Protein AF-A0A352CC64-F1 (afdb_monomer_lite)

Secondary structure (DSSP, 8-state):
----S---EEE-TTS-TT-GGGEEE-HHHHHHHHHTT----HHHHHHHHHTTSSPPPP---HHHHSPPHHHHHHHHHHHHHHHHHHHTT--

Foldseek 3Di:
DDDDDDDFWDADPVDDPPDPNRTGGNLVVVLVVVVVPDDDDLVVQVVCVVVVNHHRDDPDDVVVVPDPPVVVVVVVVVVVVVVVVVVVVVD

Structure (mmCIF, N/CA/C/O backbone):
data_AF-A0A352CC64-F1
#
_entry.id   AF-A0A352CC64-F1
#
loop_
_atom_site.group_PDB
_atom_site.id
_atom_site.type_symbol
_atom_site.label_atom_id
_atom_site.label_alt_id
_atom_site.label_comp_id
_atom_site.label_asym_id
_atom_site.label_entity_id
_atom_site.label_seq_id
_atom_site.p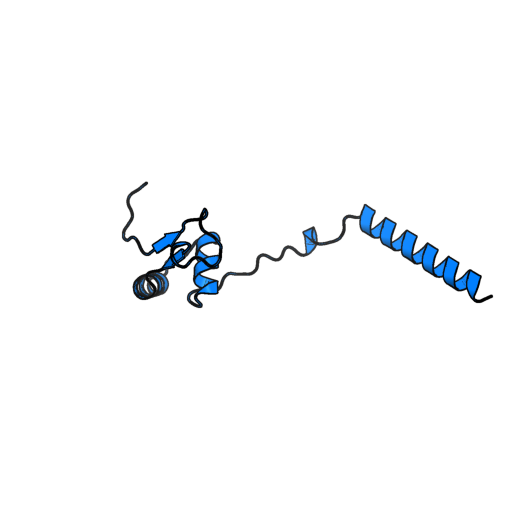dbx_PDB_ins_code
_atom_site.Cartn_x
_atom_site.Cartn_y
_atom_site.Cartn_z
_atom_site.occupancy
_atom_site.B_iso_or_equiv
_atom_site.auth_seq_id
_atom_site.auth_comp_id
_atom_site.auth_asym_id
_atom_site.auth_atom_id
_atom_site.pdbx_PDB_model_num
ATOM 1 N N . ASP A 1 1 ? 10.171 2.758 17.456 1.00 77.12 1 ASP A N 1
ATOM 2 C CA . ASP A 1 1 ? 8.887 3.142 16.847 1.00 77.12 1 ASP A CA 1
ATOM 3 C C . ASP A 1 1 ? 8.483 4.491 17.418 1.00 77.12 1 ASP A C 1
ATOM 5 O O . ASP A 1 1 ? 8.667 4.691 18.615 1.00 77.12 1 ASP A O 1
ATOM 9 N N . GLY A 1 2 ? 8.076 5.436 16.574 1.00 93.75 2 GLY A N 1
ATOM 10 C CA . GLY A 1 2 ? 7.719 6.793 17.006 1.00 93.75 2 GLY A CA 1
ATOM 11 C C . GLY A 1 2 ? 6.291 6.880 17.553 1.00 93.75 2 GLY A C 1
ATOM 12 O O . GLY A 1 2 ? 5.582 5.881 17.653 1.00 93.75 2 GLY A O 1
ATOM 13 N N . ARG A 1 3 ? 5.836 8.097 17.872 1.00 95.56 3 ARG A N 1
ATOM 14 C CA . ARG A 1 3 ? 4.429 8.336 18.223 1.00 95.56 3 ARG A CA 1
ATOM 15 C C . ARG A 1 3 ? 3.551 8.228 16.972 1.00 95.56 3 ARG A C 1
ATOM 17 O O . ARG A 1 3 ? 3.814 8.895 15.977 1.00 95.56 3 ARG A O 1
ATOM 24 N N . PHE A 1 4 ? 2.479 7.448 17.056 1.00 94.31 4 PHE A N 1
ATOM 25 C CA . PHE A 1 4 ? 1.432 7.350 16.037 1.00 94.31 4 PHE A CA 1
ATOM 26 C C . PHE A 1 4 ? 0.063 7.673 16.651 1.00 94.31 4 PHE A C 1
ATOM 28 O O . PHE A 1 4 ? -0.111 7.574 17.865 1.00 94.31 4 PHE A O 1
ATOM 35 N N . ILE A 1 5 ? -0.902 8.083 15.820 1.00 93.88 5 ILE A N 1
ATOM 36 C CA . ILE A 1 5 ? -2.271 8.393 16.270 1.00 93.88 5 ILE A CA 1
ATOM 37 C C . ILE A 1 5 ? -3.048 7.095 16.515 1.00 93.88 5 ILE A C 1
ATOM 39 O O . ILE A 1 5 ? -3.668 6.925 17.559 1.00 93.88 5 ILE A O 1
ATOM 43 N N . GLU A 1 6 ? -2.995 6.169 15.554 1.00 94.69 6 GLU A N 1
ATOM 44 C CA . GLU A 1 6 ? -3.762 4.926 15.590 1.00 94.69 6 GLU A CA 1
ATOM 45 C C . GLU A 1 6 ? -3.057 3.793 14.830 1.00 94.69 6 GLU A C 1
ATOM 47 O O . GLU A 1 6 ? -2.448 4.010 13.781 1.00 94.69 6 GLU A O 1
ATOM 52 N N . LYS A 1 7 ? -3.187 2.558 15.333 1.00 95.62 7 LYS A N 1
ATOM 53 C CA . LYS A 1 7 ? -2.787 1.344 14.614 1.00 95.62 7 LYS A CA 1
ATOM 54 C C . LYS A 1 7 ? -3.969 0.772 13.824 1.00 95.62 7 LYS A C 1
ATOM 56 O O . LYS A 1 7 ? -4.884 0.174 14.402 1.00 95.62 7 LYS A O 1
ATOM 61 N N . VAL A 1 8 ? -3.895 0.896 12.499 1.00 96.12 8 VAL A N 1
ATOM 62 C CA . VAL A 1 8 ? -4.949 0.481 11.551 1.00 96.12 8 VAL A CA 1
ATOM 63 C C . VAL A 1 8 ? -4.697 -0.872 10.871 1.00 96.12 8 VAL A C 1
ATOM 65 O O . VAL A 1 8 ? -5.513 -1.326 10.076 1.00 96.12 8 VAL A O 1
ATOM 68 N N . GLY A 1 9 ? -3.590 -1.549 11.186 1.00 95.25 9 GLY A N 1
ATOM 69 C CA . GLY A 1 9 ? -3.272 -2.842 10.585 1.00 95.25 9 GLY A CA 1
ATOM 70 C C . GLY A 1 9 ? -1.921 -3.416 10.999 1.00 95.25 9 GLY A C 1
ATOM 71 O O . GLY A 1 9 ? -1.267 -2.913 11.920 1.00 95.25 9 GLY A O 1
ATOM 72 N N . ALA A 1 10 ? -1.518 -4.485 10.316 1.00 95.88 10 ALA A N 1
ATOM 73 C CA . ALA A 1 10 ? -0.210 -5.118 10.438 1.00 95.88 10 ALA A CA 1
ATOM 74 C C . ALA A 1 10 ? 0.183 -5.816 9.126 1.00 95.88 10 ALA A C 1
ATOM 76 O O . ALA A 1 10 ? -0.678 -6.308 8.397 1.00 95.88 10 ALA A O 1
ATOM 77 N N . TYR A 1 11 ? 1.488 -5.882 8.854 1.00 96.00 11 TYR A N 1
ATOM 78 C CA . TYR A 1 11 ? 2.057 -6.643 7.744 1.00 96.00 11 TYR A CA 1
ATOM 79 C C . TYR A 1 11 ? 3.185 -7.537 8.260 1.00 96.00 11 TYR A C 1
ATOM 81 O O . TYR A 1 11 ? 4.146 -7.036 8.845 1.00 96.00 11 TYR A O 1
ATOM 89 N N . ASN A 1 12 ? 3.074 -8.845 8.029 1.00 96.25 12 ASN A N 1
ATOM 90 C CA . ASN A 1 12 ? 4.106 -9.826 8.339 1.00 96.25 12 ASN A CA 1
ATOM 91 C C . ASN A 1 12 ? 4.652 -10.441 7.033 1.00 96.25 12 ASN A C 1
ATOM 93 O O . ASN A 1 12 ? 4.014 -11.329 6.467 1.00 96.25 12 ASN A O 1
ATOM 97 N N . PRO A 1 13 ? 5.827 -10.002 6.543 1.00 95.38 13 PRO A N 1
ATOM 98 C CA . PRO A 1 13 ? 6.383 -10.465 5.272 1.00 95.38 13 PRO A CA 1
ATOM 99 C C . PRO A 1 13 ? 6.864 -11.922 5.283 1.00 95.38 13 PRO A C 1
ATOM 101 O O . PRO A 1 13 ? 7.070 -12.471 4.203 1.00 95.38 13 PRO A O 1
ATOM 104 N N . ILE A 1 14 ? 7.063 -12.525 6.462 1.00 97.25 14 ILE A N 1
ATOM 105 C CA . ILE A 1 14 ? 7.591 -13.893 6.610 1.00 97.25 14 ILE A CA 1
ATOM 106 C C . ILE A 1 14 ? 6.503 -14.934 6.314 1.00 97.25 14 ILE A C 1
ATOM 108 O O . ILE A 1 14 ? 6.806 -16.065 5.944 1.00 97.25 14 ILE A O 1
ATOM 112 N N . LEU A 1 15 ? 5.229 -14.555 6.441 1.00 96.56 15 LEU A N 1
ATOM 113 C CA . LEU A 1 15 ? 4.119 -15.450 6.144 1.00 96.56 15 LEU A CA 1
ATOM 114 C C . LEU A 1 15 ? 3.919 -15.613 4.622 1.00 96.56 15 LEU A C 1
ATOM 116 O O . LEU A 1 15 ? 4.140 -14.647 3.871 1.00 96.56 15 LEU A O 1
ATOM 120 N N . PRO A 1 16 ? 3.459 -16.800 4.172 1.00 96.12 16 PRO A N 1
ATOM 121 C CA . PRO A 1 16 ? 3.061 -17.048 2.786 1.00 96.12 16 PRO A CA 1
ATOM 122 C C . PRO A 1 16 ? 2.056 -16.017 2.269 1.00 96.12 16 PRO A C 1
ATOM 124 O O . PRO A 1 16 ? 1.316 -15.411 3.046 1.00 96.12 16 PRO A O 1
ATOM 127 N N . SER A 1 17 ? 2.031 -15.803 0.952 1.00 90.12 17 SER A N 1
ATOM 128 C CA . SER A 1 17 ? 1.233 -14.749 0.309 1.00 90.12 17 SER A CA 1
ATOM 129 C C . SER A 1 17 ? -0.268 -14.843 0.550 1.00 90.12 17 SER A C 1
ATOM 131 O O . SER A 1 17 ? -0.930 -13.813 0.616 1.00 90.12 17 SER A O 1
ATOM 133 N N . ASP A 1 18 ? -0.762 -16.061 0.680 1.00 91.69 18 ASP A N 1
ATOM 134 C CA . ASP A 1 18 ? -2.150 -16.460 0.888 1.00 91.69 18 ASP A CA 1
ATOM 135 C C . ASP A 1 18 ? -2.546 -16.511 2.372 1.00 91.69 18 ASP A C 1
ATOM 137 O O . ASP A 1 18 ? -3.724 -16.644 2.698 1.00 91.69 18 ASP A O 1
ATOM 141 N N . HIS A 1 19 ? -1.588 -16.364 3.292 1.00 96.00 19 HIS A N 1
ATOM 142 C CA . HIS A 1 19 ? -1.871 -16.472 4.715 1.00 96.00 19 HIS A CA 1
ATOM 143 C C . HIS A 1 19 ? -2.694 -15.262 5.213 1.00 96.00 19 HIS A C 1
ATOM 145 O O . HIS A 1 19 ? -2.253 -14.118 5.063 1.00 96.00 19 HIS A O 1
ATOM 151 N N . PRO A 1 20 ? -3.825 -15.464 5.920 1.00 91.75 20 PRO A N 1
ATOM 152 C CA . PRO A 1 20 ? -4.722 -14.374 6.329 1.00 91.75 20 PRO A CA 1
ATOM 153 C C . PRO A 1 20 ? -4.064 -13.386 7.304 1.00 91.75 20 PRO A C 1
ATOM 155 O O . PRO A 1 20 ? -4.288 -12.184 7.247 1.00 91.75 20 PRO A O 1
ATOM 158 N N . GLY A 1 21 ? -3.180 -13.876 8.176 1.00 94.69 21 GLY A N 1
ATOM 159 C CA . GLY A 1 21 ? -2.386 -13.040 9.084 1.00 94.69 21 GLY A CA 1
ATOM 160 C C . GLY A 1 21 ? -1.224 -12.285 8.427 1.00 94.69 21 GLY A C 1
ATOM 161 O O . GLY A 1 21 ? -0.529 -11.539 9.117 1.00 94.69 21 GLY A O 1
ATOM 162 N N . ARG A 1 22 ? -0.966 -12.475 7.123 1.00 96.06 22 ARG A N 1
ATOM 163 C CA . ARG A 1 22 ? 0.114 -11.763 6.424 1.00 96.06 22 ARG A CA 1
ATOM 164 C C . ARG A 1 22 ? -0.181 -10.272 6.351 1.00 96.06 22 ARG A C 1
ATOM 166 O O . ARG A 1 22 ? 0.719 -9.465 6.566 1.00 96.06 22 ARG A O 1
ATOM 173 N N . VAL A 1 23 ? -1.428 -9.916 6.054 1.00 96.25 23 VAL A N 1
ATOM 174 C CA . VAL A 1 23 ? -1.899 -8.536 5.935 1.00 96.25 23 VAL A CA 1
ATOM 175 C C . VAL A 1 23 ? -3.209 -8.424 6.703 1.00 96.25 23 VAL A C 1
ATOM 177 O O . VAL A 1 23 ? -4.212 -9.008 6.314 1.00 96.25 23 VAL A O 1
ATOM 180 N N . VAL A 1 24 ? -3.203 -7.650 7.785 1.00 95.81 24 VAL A N 1
ATOM 181 C CA . VAL A 1 24 ? -4.404 -7.359 8.577 1.00 95.81 24 VAL A CA 1
ATOM 182 C C . VAL A 1 24 ? -4.740 -5.886 8.408 1.00 95.81 24 VAL A C 1
ATOM 184 O O . VAL A 1 24 ? -3.903 -5.032 8.703 1.00 95.81 24 VAL A O 1
ATOM 187 N N . LEU A 1 25 ? -5.959 -5.589 7.955 1.00 96.25 25 LEU A N 1
ATOM 188 C CA . LEU A 1 25 ? -6.444 -4.233 7.689 1.00 96.25 25 LEU A CA 1
ATOM 189 C C . LEU A 1 25 ? -7.730 -3.970 8.478 1.00 96.25 25 LEU A C 1
ATOM 191 O O . LEU A 1 25 ? -8.693 -4.724 8.369 1.00 96.25 25 LEU A O 1
ATOM 195 N N . LYS A 1 26 ? -7.771 -2.878 9.246 1.00 96.62 26 LYS A N 1
ATOM 196 C CA . LYS A 1 26 ? -9.008 -2.366 9.853 1.00 96.62 26 LYS A CA 1
ATOM 197 C C . LYS A 1 26 ? -9.716 -1.461 8.849 1.00 96.62 26 LYS A C 1
ATOM 199 O O . LYS A 1 26 ? -9.474 -0.255 8.829 1.00 96.62 26 LYS A O 1
ATOM 204 N N . ILE A 1 27 ? -10.546 -2.060 7.998 1.00 95.62 27 ILE A N 1
ATOM 205 C CA . ILE A 1 27 ? -11.124 -1.415 6.809 1.00 95.62 27 ILE A CA 1
ATOM 206 C C . ILE A 1 27 ? -11.824 -0.091 7.143 1.00 95.62 27 ILE A C 1
ATOM 208 O O . ILE A 1 27 ? -11.484 0.929 6.551 1.00 95.62 27 ILE A O 1
ATOM 212 N N . GLU A 1 28 ? -12.722 -0.082 8.129 1.00 96.19 28 GLU A N 1
ATOM 213 C CA . GLU A 1 28 ? -13.509 1.110 8.487 1.00 96.19 28 GLU A CA 1
ATOM 214 C C . GLU A 1 28 ? -12.618 2.292 8.891 1.00 96.19 28 GLU A C 1
ATOM 216 O O . GLU A 1 28 ? -12.753 3.407 8.391 1.00 96.19 28 GLU A O 1
ATOM 221 N N . ARG A 1 29 ? -11.609 2.026 9.727 1.00 97.00 29 ARG A N 1
ATOM 222 C CA . ARG A 1 29 ? -10.660 3.048 10.186 1.00 97.00 29 ARG A CA 1
ATOM 223 C C . ARG A 1 29 ? -9.802 3.567 9.042 1.00 97.00 29 ARG A C 1
ATOM 225 O O . ARG A 1 29 ? -9.545 4.764 8.956 1.00 97.00 29 ARG A O 1
ATOM 232 N N . ILE A 1 30 ? -9.363 2.680 8.152 1.00 96.69 30 ILE A N 1
ATOM 233 C CA . ILE A 1 30 ? -8.597 3.068 6.966 1.00 96.69 30 ILE A CA 1
ATOM 234 C C . ILE A 1 30 ? -9.439 3.987 6.076 1.00 96.69 30 ILE A C 1
ATOM 236 O O . ILE A 1 30 ? -8.941 5.031 5.666 1.00 96.69 30 ILE A O 1
ATOM 240 N N . GLN A 1 31 ? -10.704 3.645 5.824 1.00 95.94 31 GLN A N 1
ATOM 241 C CA . GLN A 1 31 ? -11.620 4.467 5.030 1.00 95.94 31 GLN A CA 1
ATOM 242 C C . GLN A 1 31 ? -11.833 5.852 5.649 1.00 95.94 31 GLN A C 1
ATOM 244 O O . GLN A 1 31 ? -11.745 6.852 4.940 1.00 95.94 31 GLN A O 1
ATOM 249 N N . GLU A 1 32 ? -12.025 5.939 6.967 1.00 97.25 32 GLU A N 1
ATOM 250 C CA . GLU A 1 32 ? -12.119 7.228 7.661 1.00 97.25 32 GLU A CA 1
ATOM 251 C C . GLU A 1 32 ? -10.857 8.082 7.489 1.00 97.25 32 GLU A C 1
ATOM 253 O O . GLU A 1 32 ? -10.941 9.289 7.262 1.00 97.25 32 GLU A O 1
ATOM 258 N N . TRP A 1 33 ? -9.674 7.479 7.619 1.00 96.50 33 TRP A N 1
ATOM 259 C CA . TRP A 1 33 ? -8.412 8.202 7.466 1.00 96.50 33 TRP A CA 1
ATOM 260 C C . TRP A 1 33 ? -8.173 8.638 6.018 1.00 96.50 33 TRP A C 1
ATOM 262 O O . TRP A 1 33 ? -7.712 9.758 5.798 1.00 96.50 33 TRP A O 1
ATOM 272 N N . LEU A 1 34 ? -8.540 7.810 5.037 1.00 95.56 34 LEU A N 1
ATOM 273 C CA . LEU A 1 34 ? -8.519 8.185 3.622 1.00 95.56 34 LEU A CA 1
ATOM 274 C C . LEU A 1 34 ? -9.471 9.357 3.345 1.00 95.56 34 LEU A C 1
ATOM 276 O O . LEU A 1 34 ? -9.067 10.317 2.693 1.00 95.56 34 LEU A O 1
ATOM 280 N N . ALA A 1 35 ? -10.684 9.341 3.909 1.00 96.25 35 ALA A N 1
ATOM 281 C CA . ALA A 1 35 ? -11.645 10.441 3.792 1.00 96.25 35 ALA A CA 1
ATOM 282 C C . ALA A 1 35 ? -11.135 11.747 4.430 1.00 96.25 35 ALA A C 1
ATOM 284 O O . ALA A 1 35 ? -11.427 12.835 3.940 1.00 96.25 35 ALA A O 1
ATOM 285 N N . LYS A 1 36 ? -10.315 11.651 5.485 1.00 97.06 36 LYS A N 1
ATOM 286 C CA . LYS A 1 36 ? -9.614 12.789 6.112 1.00 97.06 36 LYS A CA 1
ATOM 287 C C . LYS A 1 36 ? -8.375 13.255 5.333 1.00 97.06 36 LYS A C 1
ATOM 289 O O . LYS A 1 36 ? -7.707 14.188 5.771 1.00 97.06 36 LYS A O 1
ATOM 294 N N . GLY A 1 37 ? -8.047 12.623 4.205 1.00 94.81 37 GLY A N 1
ATOM 295 C CA . GLY A 1 37 ? -6.934 13.011 3.338 1.00 94.81 37 GLY A CA 1
ATOM 296 C C . GLY A 1 37 ? -5.600 12.324 3.642 1.00 94.81 37 GLY A C 1
ATOM 297 O O . GLY A 1 37 ? -4.564 12.785 3.160 1.00 94.81 37 GLY A O 1
ATOM 298 N N . ALA A 1 38 ? -5.584 11.229 4.411 1.00 95.75 38 ALA A N 1
ATOM 299 C CA . ALA A 1 38 ? -4.362 10.456 4.620 1.00 95.75 38 ALA A CA 1
ATOM 300 C C . ALA A 1 38 ? -3.782 9.975 3.277 1.00 95.75 38 ALA A C 1
ATOM 302 O O . ALA A 1 38 ? -4.502 9.430 2.444 1.00 95.75 38 ALA A O 1
ATOM 303 N N . GLN A 1 39 ? -2.473 10.158 3.082 1.00 94.88 39 GLN A N 1
ATOM 304 C C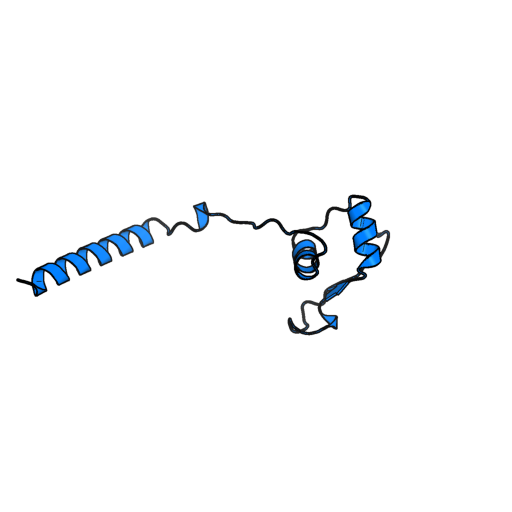A . GLN A 1 39 ? -1.745 9.723 1.886 1.00 94.88 39 GLN A CA 1
ATOM 305 C C . GLN A 1 39 ? -0.911 8.473 2.209 1.00 94.88 39 GLN A C 1
ATOM 307 O O . GLN A 1 39 ? 0.123 8.586 2.876 1.00 94.88 39 GLN A O 1
ATOM 312 N N . PRO A 1 40 ? -1.332 7.268 1.780 1.00 95.31 40 PRO A N 1
ATOM 313 C CA . PRO A 1 40 ? -0.571 6.050 2.023 1.00 95.31 40 PRO A CA 1
ATOM 314 C C . PRO A 1 40 ? 0.696 5.999 1.159 1.00 95.31 40 PRO A C 1
ATOM 316 O O . PRO A 1 40 ? 0.744 6.518 0.046 1.00 95.31 40 PRO A O 1
ATOM 319 N N . THR A 1 41 ? 1.729 5.317 1.649 1.00 94.50 41 THR A N 1
ATOM 320 C CA . THR A 1 41 ? 2.956 5.061 0.876 1.00 94.50 41 THR A CA 1
ATOM 321 C C . THR A 1 41 ? 2.741 3.958 -0.169 1.00 94.50 41 THR A C 1
ATOM 323 O O . THR A 1 41 ? 1.825 3.150 -0.028 1.00 94.50 41 THR A O 1
ATOM 326 N N . ASP A 1 42 ? 3.613 3.847 -1.186 1.00 92.69 42 ASP A N 1
ATOM 327 C CA . ASP A 1 42 ? 3.482 2.845 -2.273 1.00 92.69 42 ASP A CA 1
ATOM 328 C C . ASP A 1 42 ? 3.297 1.409 -1.757 1.00 92.69 42 ASP A C 1
ATOM 330 O O . ASP A 1 42 ? 2.454 0.661 -2.252 1.00 92.69 42 ASP A O 1
ATOM 334 N N . ARG A 1 43 ? 4.047 1.027 -0.715 1.00 92.69 43 ARG A N 1
ATOM 335 C CA . ARG A 1 43 ? 3.933 -0.308 -0.119 1.00 92.69 43 ARG A CA 1
ATOM 336 C C . ARG A 1 43 ? 2.551 -0.541 0.490 1.00 92.69 43 ARG A C 1
ATOM 338 O O . ARG A 1 43 ? 2.016 -1.631 0.333 1.00 92.69 43 ARG A O 1
ATOM 345 N N . VAL A 1 44 ? 1.988 0.456 1.171 1.00 94.44 44 VAL A N 1
ATOM 346 C CA . VAL A 1 44 ? 0.647 0.362 1.764 1.00 94.44 44 VAL A CA 1
ATOM 347 C C . VAL A 1 44 ? -0.416 0.381 0.669 1.00 94.44 44 VAL A C 1
ATOM 349 O O . VAL A 1 44 ? -1.333 -0.434 0.718 1.00 94.44 44 VAL A O 1
ATOM 352 N N . LEU A 1 45 ? -0.247 1.215 -0.363 1.00 95.56 45 LEU A N 1
ATOM 353 C CA . LEU A 1 45 ? -1.137 1.254 -1.525 1.00 95.56 45 LEU A CA 1
ATOM 354 C C . LEU A 1 45 ? -1.267 -0.111 -2.196 1.00 95.56 45 LEU A C 1
ATOM 356 O O . LEU A 1 45 ? -2.367 -0.461 -2.580 1.00 95.56 45 LEU A O 1
ATOM 360 N N . ARG A 1 46 ? -0.209 -0.930 -2.272 1.00 93.00 46 ARG A N 1
ATOM 361 C CA . ARG A 1 46 ? -0.330 -2.308 -2.792 1.00 93.00 46 ARG A CA 1
ATOM 362 C C . ARG A 1 46 ? -1.387 -3.130 -2.057 1.00 93.00 46 ARG A C 1
ATOM 364 O O . ARG A 1 46 ? -2.123 -3.870 -2.692 1.00 93.00 46 ARG A O 1
ATOM 371 N N . PHE A 1 47 ? -1.445 -3.024 -0.732 1.00 94.06 47 PHE A N 1
ATOM 372 C CA . PHE A 1 47 ? -2.411 -3.775 0.069 1.00 94.06 47 PHE A CA 1
ATOM 373 C C . PHE A 1 47 ? -3.811 -3.169 -0.018 1.00 94.06 47 PHE A C 1
ATOM 375 O O . PHE A 1 47 ? -4.789 -3.905 -0.077 1.00 94.06 47 PHE A O 1
ATOM 382 N N . LEU A 1 48 ? -3.903 -1.838 -0.051 1.00 95.31 48 LEU A N 1
ATOM 383 C CA . LEU A 1 48 ? -5.182 -1.140 -0.176 1.00 95.31 48 LEU A CA 1
ATOM 384 C C . LEU A 1 48 ? -5.816 -1.322 -1.559 1.00 95.31 48 LEU A C 1
ATOM 386 O O . LEU A 1 48 ? -7.030 -1.448 -1.639 1.00 95.31 48 LEU A O 1
ATOM 390 N N . ASP A 1 49 ? -5.011 -1.379 -2.615 1.00 94.31 49 ASP A N 1
ATOM 391 C CA . ASP A 1 49 ? -5.441 -1.611 -3.999 1.00 94.31 49 ASP A CA 1
ATOM 392 C C . ASP A 1 49 ? -5.998 -3.028 -4.166 1.00 94.31 49 ASP A C 1
ATOM 394 O O . ASP A 1 49 ? -7.105 -3.206 -4.663 1.00 94.31 49 ASP A O 1
ATOM 398 N N . LEU A 1 50 ? -5.305 -4.033 -3.612 1.00 91.50 50 LEU A N 1
ATOM 399 C CA . LEU A 1 50 ? -5.804 -5.413 -3.547 1.00 91.50 50 LEU A CA 1
ATOM 400 C C . LEU A 1 50 ? -7.107 -5.542 -2.741 1.00 91.50 50 LEU A C 1
ATOM 402 O O . LEU A 1 50 ? -7.922 -6.411 -3.035 1.00 91.50 50 LEU A O 1
ATOM 406 N N . ALA A 1 51 ? -7.303 -4.689 -1.733 1.00 91.62 51 ALA A N 1
ATOM 407 C CA . ALA A 1 51 ? -8.526 -4.631 -0.934 1.00 91.62 51 ALA A CA 1
ATOM 408 C C . ALA A 1 51 ? -9.624 -3.734 -1.548 1.00 91.62 51 ALA A C 1
ATOM 410 O O . ALA A 1 51 ? -10.690 -3.599 -0.951 1.00 91.62 51 ALA A O 1
ATOM 411 N N . GLY A 1 52 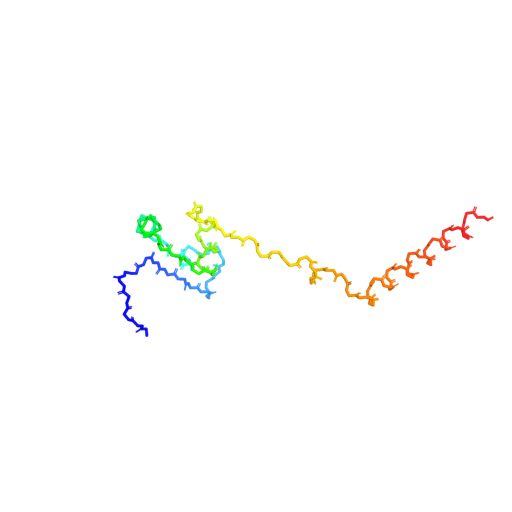? -9.373 -3.090 -2.696 1.00 92.69 52 GLY A N 1
ATOM 412 C CA . GLY A 1 52 ? -10.319 -2.180 -3.352 1.00 92.69 52 GLY A CA 1
ATOM 413 C C . GLY A 1 52 ? -10.552 -0.848 -2.624 1.00 92.69 52 GLY A C 1
ATOM 414 O O . GLY A 1 52 ? -11.548 -0.179 -2.880 1.00 92.69 52 GLY A O 1
ATOM 415 N N . LEU A 1 53 ? -9.664 -0.456 -1.704 1.00 91.75 53 LEU A N 1
ATOM 416 C CA . LEU A 1 53 ? -9.808 0.741 -0.863 1.00 91.75 53 LEU A CA 1
ATOM 417 C C . LEU A 1 53 ? -9.118 1.985 -1.432 1.00 91.75 53 LEU A C 1
ATOM 419 O O . LEU A 1 53 ? -9.560 3.100 -1.166 1.00 91.75 53 LEU A O 1
ATOM 423 N N . ALA A 1 54 ? -8.017 1.821 -2.168 1.00 91.56 54 ALA A N 1
ATOM 424 C CA . ALA A 1 54 ? -7.286 2.935 -2.769 1.00 91.56 54 ALA A CA 1
ATOM 425 C C . ALA A 1 54 ? -6.504 2.477 -4.000 1.00 91.56 54 ALA A C 1
ATOM 427 O O . ALA A 1 54 ? -5.839 1.450 -3.954 1.00 91.56 54 ALA A O 1
ATOM 428 N N . THR A 1 55 ? -6.525 3.270 -5.071 1.00 89.19 55 THR A N 1
ATOM 429 C CA . THR A 1 55 ? -5.839 2.920 -6.319 1.00 89.19 55 THR A CA 1
ATOM 430 C C . THR A 1 55 ? -4.342 3.173 -6.228 1.00 89.19 55 THR A C 1
ATOM 432 O O . THR A 1 55 ? -3.892 4.291 -5.946 1.00 89.19 55 THR A O 1
ATOM 435 N N . ARG A 1 56 ? -3.547 2.158 -6.560 1.00 89.12 56 ARG A N 1
ATOM 436 C CA . ARG A 1 56 ? -2.108 2.327 -6.757 1.00 89.12 56 ARG A CA 1
ATOM 437 C C . ARG A 1 56 ? -1.829 2.777 -8.189 1.00 89.12 56 ARG A C 1
ATOM 439 O O . ARG A 1 56 ? -2.175 2.094 -9.148 1.00 89.12 56 ARG A O 1
ATOM 446 N N . LYS A 1 57 ? -1.137 3.907 -8.359 1.00 83.25 57 LYS A N 1
ATOM 447 C CA . LYS A 1 57 ? -0.666 4.317 -9.689 1.00 83.25 57 LYS A CA 1
ATOM 448 C C . LYS A 1 57 ? 0.364 3.311 -10.205 1.00 83.25 57 LYS A C 1
ATOM 450 O O . LYS A 1 57 ? 1.334 2.994 -9.516 1.00 83.25 57 LYS A O 1
ATOM 455 N N . ALA A 1 58 ? 0.167 2.824 -11.426 1.00 77.19 58 ALA A N 1
ATOM 456 C CA . ALA A 1 58 ? 1.142 1.968 -12.080 1.00 77.19 58 ALA A CA 1
ATOM 457 C C . ALA A 1 58 ? 2.421 2.769 -12.362 1.00 77.19 58 ALA A C 1
ATOM 459 O O . ALA A 1 58 ? 2.407 3.760 -13.090 1.00 77.19 58 ALA A O 1
ATOM 460 N N . HIS A 1 59 ? 3.542 2.329 -11.796 1.00 69.12 59 HIS A N 1
ATOM 461 C CA . HIS A 1 59 ? 4.853 2.836 -12.178 1.00 69.12 59 HIS A CA 1
ATOM 462 C C . HIS A 1 59 ? 5.315 2.073 -13.422 1.00 69.12 59 HIS A C 1
ATOM 464 O O . HIS A 1 59 ? 5.927 1.014 -13.311 1.00 69.12 59 HIS A O 1
ATOM 470 N N . ASN A 1 60 ? 4.981 2.592 -14.603 1.00 74.50 60 ASN A N 1
ATOM 471 C CA . ASN A 1 60 ? 5.535 2.111 -15.866 1.00 74.50 60 ASN A CA 1
ATOM 472 C C . ASN A 1 60 ? 6.703 3.017 -16.275 1.00 74.50 60 ASN A C 1
ATOM 474 O O . ASN A 1 60 ? 6.521 4.229 -16.377 1.00 74.50 60 ASN A O 1
ATOM 478 N N . ASN A 1 61 ? 7.887 2.444 -16.507 1.00 71.94 61 ASN A N 1
ATOM 479 C CA . ASN A 1 61 ? 9.014 3.165 -17.097 1.00 71.94 61 ASN A CA 1
ATOM 480 C C . ASN A 1 61 ? 9.326 2.595 -18.493 1.00 71.94 61 ASN A C 1
ATOM 482 O O . ASN A 1 61 ? 10.199 1.728 -18.613 1.00 71.94 61 ASN A O 1
ATOM 486 N N . PRO A 1 62 ? 8.617 3.057 -19.537 1.00 72.38 62 PRO A N 1
ATOM 487 C CA . PRO A 1 62 ? 8.746 2.511 -20.885 1.00 72.38 62 PRO A CA 1
ATOM 488 C C . PRO A 1 62 ? 10.148 2.712 -21.480 1.00 72.38 62 PRO A C 1
ATOM 490 O O . PRO A 1 62 ? 10.615 1.864 -22.233 1.00 72.38 62 PRO A O 1
ATOM 493 N N . GLU A 1 63 ? 10.868 3.769 -21.094 1.00 69.00 63 GLU A N 1
ATOM 494 C CA . GLU A 1 63 ? 12.209 4.051 -21.623 1.00 69.00 63 GLU A CA 1
ATOM 495 C C . GLU A 1 63 ? 13.265 3.054 -21.131 1.00 69.00 63 GLU A C 1
ATOM 497 O O . GLU A 1 63 ? 14.145 2.655 -21.889 1.00 69.00 63 GLU A O 1
ATOM 502 N N . LYS A 1 64 ? 13.163 2.586 -19.878 1.00 63.16 64 LYS A N 1
ATOM 503 C CA . LYS A 1 64 ? 14.046 1.525 -19.353 1.00 63.16 64 LYS A CA 1
ATOM 504 C C . LYS A 1 64 ? 13.625 0.117 -19.772 1.00 63.16 64 LYS A C 1
ATOM 506 O O . LYS A 1 64 ? 14.421 -0.806 -19.628 1.00 63.16 64 LYS A O 1
ATOM 511 N N . ALA A 1 65 ? 12.395 -0.050 -20.255 1.00 68.62 65 ALA A N 1
ATOM 512 C CA . ALA A 1 65 ? 11.912 -1.311 -20.809 1.00 68.62 65 ALA A CA 1
ATOM 513 C C . ALA A 1 65 ? 12.384 -1.533 -22.257 1.00 68.62 65 ALA A C 1
ATOM 515 O O . ALA A 1 65 ? 12.316 -2.658 -22.753 1.00 68.62 65 ALA A O 1
ATOM 516 N N . ALA A 1 66 ? 12.881 -0.487 -22.931 1.00 74.50 66 ALA A N 1
ATOM 517 C CA . ALA A 1 66 ? 13.457 -0.620 -24.259 1.00 74.50 66 ALA A CA 1
ATOM 518 C C . ALA A 1 66 ? 14.682 -1.562 -24.220 1.00 74.50 66 ALA A C 1
ATOM 520 O O . ALA A 1 66 ? 15.564 -1.389 -23.371 1.00 74.50 66 ALA A O 1
ATOM 521 N N . PRO A 1 67 ? 14.776 -2.549 -25.135 1.00 72.56 67 PRO A N 1
ATOM 522 C CA . PRO A 1 67 ? 15.959 -3.387 -25.238 1.00 72.56 67 PRO A CA 1
ATOM 523 C C . PRO A 1 67 ? 17.181 -2.500 -25.469 1.00 72.56 67 PRO A C 1
ATOM 525 O O . PRO A 1 67 ? 17.197 -1.670 -26.379 1.00 72.56 67 PRO A O 1
ATOM 528 N N . GLY A 1 68 ? 18.221 -2.681 -24.652 1.00 78.50 68 GLY A N 1
ATOM 529 C CA . GLY A 1 68 ? 19.470 -1.950 -24.836 1.00 78.50 68 GLY A CA 1
ATOM 530 C C . GLY A 1 68 ? 20.006 -2.126 -26.261 1.00 78.50 68 GLY A C 1
ATOM 531 O O . GLY A 1 68 ? 19.819 -3.178 -26.876 1.00 78.50 68 GLY A O 1
ATOM 532 N N . LYS A 1 69 ? 20.712 -1.113 -26.778 1.00 76.69 69 LYS A N 1
ATOM 533 C CA . LYS A 1 69 ? 21.171 -1.026 -28.179 1.00 76.69 69 LYS A CA 1
ATOM 534 C C . LYS A 1 69 ? 21.803 -2.329 -28.705 1.00 76.69 69 LYS A C 1
ATOM 536 O O . LYS A 1 69 ? 21.424 -2.812 -29.762 1.00 76.69 69 LYS A O 1
ATOM 541 N N . LYS A 1 70 ? 22.643 -2.990 -27.893 1.00 73.69 70 LYS A N 1
ATOM 542 C CA . LYS A 1 70 ? 23.260 -4.293 -28.228 1.00 73.69 70 LYS A CA 1
ATOM 543 C C . LYS A 1 70 ? 22.258 -5.426 -28.485 1.00 73.69 70 LYS A C 1
ATOM 545 O O . LYS A 1 70 ? 22.514 -6.288 -29.320 1.00 73.69 70 LYS A O 1
ATOM 550 N N . MET A 1 71 ? 21.158 -5.478 -27.739 1.00 76.81 71 MET A N 1
ATOM 551 C CA . MET A 1 71 ? 20.141 -6.517 -27.900 1.00 76.81 71 MET A CA 1
ATOM 552 C C . MET A 1 71 ? 19.281 -6.249 -29.140 1.00 76.81 71 MET A C 1
ATOM 554 O O . MET A 1 71 ? 18.950 -7.189 -29.858 1.00 76.81 71 MET A O 1
ATOM 558 N N . ALA A 1 72 ? 18.995 -4.976 -29.428 1.00 82.44 72 ALA A N 1
ATOM 559 C CA . ALA A 1 72 ? 18.310 -4.561 -30.648 1.00 82.44 72 ALA A CA 1
ATOM 560 C C . ALA A 1 72 ? 19.141 -4.862 -31.911 1.00 82.44 72 ALA A C 1
ATOM 562 O O . ALA A 1 72 ? 18.604 -5.422 -32.864 1.0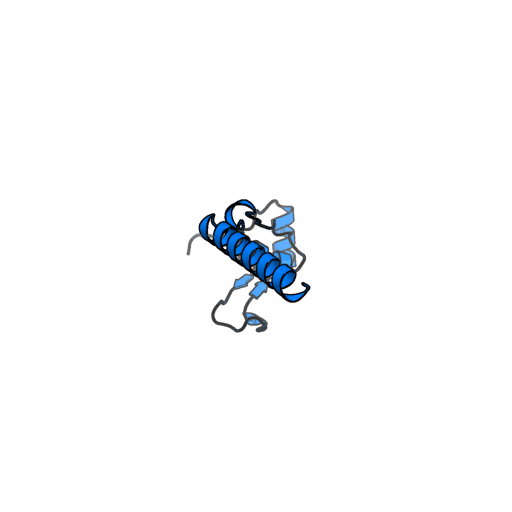0 82.44 72 ALA A O 1
ATOM 563 N N . ASP A 1 73 ? 20.446 -4.571 -31.904 1.00 80.19 73 ASP A N 1
ATOM 564 C CA . ASP A 1 73 ? 21.352 -4.901 -33.016 1.00 80.19 73 ASP A CA 1
ATOM 565 C C . ASP A 1 73 ? 21.455 -6.416 -33.240 1.00 80.19 73 ASP A C 1
ATOM 567 O O . ASP A 1 73 ? 21.294 -6.891 -34.362 1.00 80.19 73 ASP A O 1
ATOM 571 N N . ARG A 1 74 ? 21.607 -7.206 -32.167 1.00 82.94 74 ARG A N 1
ATOM 572 C CA . ARG A 1 74 ? 21.644 -8.673 -32.275 1.00 82.94 74 ARG A CA 1
ATOM 573 C C . ARG A 1 74 ? 20.322 -9.260 -32.783 1.00 82.94 74 ARG A C 1
ATOM 575 O O . ARG A 1 74 ? 20.347 -10.249 -33.507 1.00 82.94 74 ARG A O 1
ATOM 582 N N . ALA A 1 75 ? 19.178 -8.678 -32.424 1.00 83.62 75 ALA A N 1
ATOM 583 C CA . A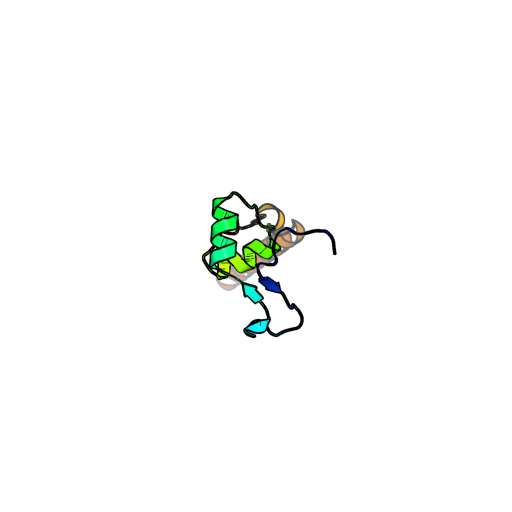LA A 1 75 ? 17.882 -9.102 -32.951 1.00 83.62 75 ALA A CA 1
ATOM 584 C C . ALA A 1 75 ? 17.746 -8.785 -34.449 1.00 83.62 75 ALA A C 1
ATOM 586 O O . ALA A 1 75 ? 17.288 -9.639 -35.204 1.00 83.62 75 ALA A O 1
ATOM 587 N N . LYS A 1 76 ? 18.204 -7.605 -34.885 1.00 83.69 76 LYS A N 1
ATOM 588 C CA . LYS A 1 76 ? 18.212 -7.208 -36.301 1.00 83.69 76 LYS A CA 1
ATOM 589 C C . LYS A 1 76 ? 19.135 -8.080 -37.143 1.00 83.69 76 LYS A C 1
ATOM 591 O O . LYS A 1 76 ? 18.722 -8.544 -38.196 1.00 83.69 76 LYS A O 1
ATOM 596 N N . GLU A 1 77 ? 20.346 -8.357 -36.667 1.00 81.25 77 GLU A N 1
ATOM 597 C CA . GLU A 1 77 ? 21.296 -9.223 -37.375 1.00 81.25 77 GLU A CA 1
ATOM 598 C C . GLU A 1 77 ? 20.763 -10.659 -37.489 1.00 81.25 77 GLU A C 1
ATOM 600 O O . GLU A 1 77 ? 20.855 -11.290 -38.541 1.00 81.25 77 GLU A O 1
ATOM 605 N N . LYS A 1 78 ? 20.132 -11.168 -36.424 1.00 80.19 78 LYS A N 1
ATOM 606 C CA . LYS A 1 78 ? 19.530 -12.507 -36.418 1.00 80.19 78 LYS A CA 1
ATOM 607 C C . LYS A 1 78 ? 18.299 -12.589 -37.324 1.00 80.19 78 LYS A C 1
ATOM 609 O O . LYS A 1 78 ? 18.111 -13.623 -37.956 1.00 80.19 78 LYS A O 1
ATOM 614 N N . ALA A 1 79 ? 17.506 -11.519 -37.414 1.00 83.12 79 ALA A N 1
ATOM 615 C CA . ALA A 1 79 ? 16.391 -11.411 -38.352 1.00 83.12 79 ALA A CA 1
ATOM 616 C C . ALA A 1 79 ? 16.886 -11.349 -39.806 1.00 83.12 79 ALA A C 1
ATOM 618 O O . ALA A 1 79 ? 16.470 -12.174 -40.609 1.00 83.12 79 ALA A O 1
ATOM 619 N N . ALA A 1 80 ? 17.859 -10.485 -40.114 1.00 84.94 80 ALA A N 1
ATOM 620 C CA . ALA A 1 80 ? 18.447 -10.376 -41.451 1.00 84.94 80 ALA A CA 1
ATOM 621 C C . ALA A 1 80 ? 19.096 -11.692 -41.911 1.00 84.94 80 ALA A C 1
ATOM 623 O O . ALA A 1 80 ? 18.956 -12.098 -43.062 1.00 84.94 80 ALA A O 1
ATOM 624 N N . ARG A 1 81 ? 19.769 -12.407 -41.000 1.00 80.31 81 ARG A N 1
ATOM 625 C CA . ARG A 1 81 ? 20.349 -13.723 -41.294 1.00 80.31 81 ARG A CA 1
ATOM 626 C C . ARG A 1 81 ? 19.285 -14.805 -41.494 1.00 80.31 81 ARG A C 1
ATOM 628 O O . ARG A 1 81 ? 19.494 -15.690 -42.316 1.00 80.31 81 ARG A O 1
ATOM 635 N N . ALA A 1 82 ? 18.179 -14.759 -40.752 1.00 81.81 82 ALA A N 1
ATOM 636 C CA . ALA A 1 82 ? 17.067 -15.692 -40.933 1.00 81.81 82 ALA A CA 1
ATOM 637 C C . ALA A 1 82 ? 16.336 -15.449 -42.262 1.00 81.81 82 ALA A C 1
ATOM 639 O O . ALA A 1 82 ? 15.991 -16.405 -42.946 1.00 81.81 82 ALA A O 1
ATOM 640 N N . GLU A 1 83 ? 16.168 -14.188 -42.653 1.00 78.62 83 GLU A N 1
ATOM 641 C CA . GLU A 1 83 ? 15.529 -13.790 -43.909 1.00 78.62 83 GLU A CA 1
ATOM 642 C C . GLU A 1 83 ? 16.400 -14.149 -45.123 1.00 78.62 83 GLU A C 1
ATOM 644 O O . GLU A 1 83 ? 15.916 -14.748 -46.078 1.00 78.62 83 GLU A O 1
ATOM 649 N N . ALA A 1 84 ? 17.716 -13.917 -45.040 1.00 80.19 84 ALA A N 1
ATOM 650 C CA . ALA A 1 84 ? 18.663 -14.360 -46.063 1.00 80.19 84 ALA A CA 1
ATOM 651 C C . ALA A 1 84 ? 18.731 -15.895 -46.184 1.00 80.19 84 ALA A C 1
ATOM 653 O O . ALA A 1 84 ? 18.859 -16.422 -47.286 1.00 80.19 84 ALA A O 1
ATOM 654 N N . ALA A 1 85 ? 18.630 -16.621 -45.065 1.00 80.44 85 ALA A N 1
ATOM 655 C CA . ALA A 1 85 ? 18.597 -18.082 -45.072 1.00 80.44 85 ALA A CA 1
ATOM 656 C C . ALA A 1 85 ? 17.282 -18.644 -45.640 1.00 80.44 85 ALA A C 1
ATOM 658 O O . ALA A 1 85 ? 17.314 -19.683 -46.291 1.00 80.44 85 ALA A O 1
ATOM 659 N N . ALA A 1 86 ? 16.150 -17.966 -45.425 1.00 79.75 86 ALA A N 1
ATOM 660 C CA . ALA A 1 86 ? 14.867 -18.337 -46.020 1.00 79.75 86 ALA A CA 1
ATOM 661 C C . ALA A 1 86 ? 14.858 -18.086 -47.538 1.00 79.75 86 ALA A C 1
ATOM 663 O O . ALA A 1 86 ? 14.524 -18.986 -48.301 1.00 79.75 86 ALA A O 1
ATOM 664 N N . ALA A 1 87 ? 15.337 -16.920 -47.984 1.00 79.50 87 ALA A N 1
ATOM 665 C CA . ALA A 1 87 ? 15.425 -16.584 -49.407 1.00 79.50 87 ALA A CA 1
ATOM 666 C C . ALA A 1 87 ? 16.377 -17.509 -50.192 1.00 79.50 87 ALA A C 1
ATOM 668 O O . ALA A 1 87 ? 16.140 -17.785 -51.362 1.00 79.50 87 ALA A O 1
ATOM 669 N N . ALA A 1 88 ? 17.439 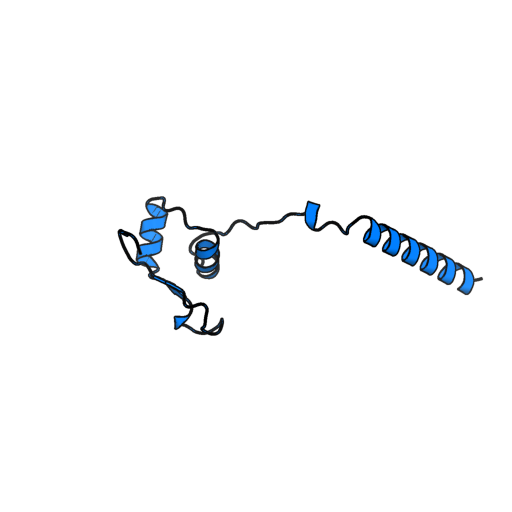-18.012 -49.553 1.00 74.12 88 ALA A N 1
ATOM 670 C CA . ALA A 1 88 ? 18.367 -18.970 -50.160 1.00 74.12 88 ALA A CA 1
ATOM 671 C C . ALA A 1 88 ? 17.853 -20.424 -50.171 1.00 74.12 88 ALA A C 1
ATOM 673 O O . ALA A 1 88 ? 18.467 -21.265 -50.818 1.00 74.12 88 ALA A O 1
ATOM 674 N N . ALA A 1 89 ? 16.779 -20.737 -49.438 1.00 72.31 89 ALA A N 1
ATOM 675 C CA . ALA A 1 89 ? 16.175 -22.070 -49.396 1.00 72.31 89 ALA A CA 1
ATOM 676 C C . ALA A 1 89 ? 14.963 -22.218 -50.339 1.00 72.31 89 ALA A C 1
ATOM 678 O O . ALA A 1 89 ? 14.548 -23.343 -50.609 1.00 72.31 89 ALA A O 1
ATOM 679 N N . GLU A 1 90 ? 14.400 -21.107 -50.829 1.00 60.44 90 GLU A N 1
ATOM 680 C CA . GLU A 1 90 ? 13.282 -21.076 -51.790 1.00 60.44 90 GLU A CA 1
ATOM 681 C C . GLU A 1 90 ? 13.711 -20.899 -53.264 1.00 60.44 90 GLU A C 1
ATOM 683 O O . GLU A 1 90 ? 12.845 -20.857 -54.138 1.00 60.44 90 GLU A O 1
ATOM 688 N N . GLY A 1 91 ? 15.016 -20.809 -53.558 1.00 50.84 91 GLY A N 1
ATOM 689 C CA . GLY A 1 91 ? 15.575 -20.734 -54.921 1.00 50.84 91 GLY A CA 1
ATOM 690 C C . GLY A 1 91 ? 16.405 -21.956 -55.282 1.00 50.84 91 GLY A C 1
ATOM 691 O O . GLY A 1 91 ? 16.342 -22.367 -56.462 1.00 50.84 91 GLY A O 1
#

pLDDT: mean 87.32, std 10.25, range [50.84, 97.25]

Sequence (91 aa):
DGRFIEKVGAYNPILPSDHPGRVVLKIERIQEWLAKGAQPTDRVLRFLDLAGLATRKAHNNPEKAAPGKKMADRAKEKAARAEAAAAAAEG

Radius of gyration: 24.72 Å; chains: 1; bounding box: 37×35×73 Å